Protein AF-A0A800F937-F1 (afdb_monomer_lite)

Sequence (80 aa):
MTTLDVDRLRRETPGTTRVNHLNNAGAGLMPDPVYRTVVEHLELESQIGGYEAADKRRDEIAAVYRSVGRLIGADARNIA

Structure (mmCIF, N/CA/C/O backbone):
data_AF-A0A800F937-F1
#
_entry.id   AF-A0A800F937-F1
#
loop_
_atom_site.group_PDB
_atom_site.id
_atom_site.type_symbol
_atom_site.label_atom_id
_atom_site.label_alt_id
_atom_site.label_comp_id
_atom_site.label_asym_id
_atom_site.label_entity_id
_atom_site.label_seq_id
_atom_site.pdbx_PDB_ins_code
_atom_site.Cartn_x
_atom_site.Cartn_y
_atom_site.Cartn_z
_atom_site.occupancy
_atom_site.B_iso_or_equiv
_atom_site.auth_seq_id
_atom_site.auth_comp_id
_atom_site.auth_asym_id
_atom_site.auth_atom_id
_atom_site.pdbx_PDB_model_num
ATOM 1 N N . MET A 1 1 ? -21.011 -16.057 -2.517 1.00 59.50 1 MET A N 1
ATOM 2 C CA . MET A 1 1 ? -20.053 -15.156 -1.840 1.00 59.50 1 MET A CA 1
ATOM 3 C C . MET A 1 1 ? -19.322 -15.964 -0.788 1.00 59.50 1 MET A C 1
ATOM 5 O O . MET A 1 1 ? -19.986 -16.599 0.018 1.00 59.50 1 MET A O 1
ATOM 9 N N . THR A 1 2 ? -17.993 -15.999 -0.824 1.00 81.75 2 THR A N 1
ATOM 10 C CA . THR A 1 2 ? -17.193 -16.533 0.286 1.00 81.75 2 THR A CA 1
ATOM 11 C C . THR A 1 2 ? -17.241 -15.553 1.454 1.00 81.75 2 THR A C 1
ATOM 13 O O . THR A 1 2 ? -17.118 -14.346 1.246 1.00 81.75 2 THR A O 1
ATOM 16 N N . THR A 1 3 ? -17.436 -16.059 2.667 1.00 92.94 3 THR A N 1
ATOM 17 C CA . THR A 1 3 ? -17.435 -15.248 3.891 1.00 92.94 3 THR A CA 1
ATOM 18 C C . THR A 1 3 ? -16.060 -14.613 4.107 1.00 92.94 3 THR A C 1
ATOM 20 O O . THR A 1 3 ? -15.039 -15.278 3.939 1.00 92.94 3 THR A O 1
ATOM 23 N N . LEU A 1 4 ? -16.028 -13.329 4.470 1.00 94.12 4 LEU A N 1
ATOM 24 C CA . LEU A 1 4 ? -14.792 -12.624 4.816 1.00 94.12 4 LEU A CA 1
ATOM 25 C C . LEU A 1 4 ? -14.373 -12.941 6.257 1.00 94.12 4 LEU A C 1
ATOM 27 O O . LEU A 1 4 ? -15.200 -12.910 7.166 1.00 94.12 4 LEU A O 1
ATOM 31 N N . ASP A 1 5 ? -13.077 -13.170 6.467 1.00 95.69 5 ASP A N 1
ATOM 32 C CA . ASP A 1 5 ? -12.474 -13.254 7.802 1.00 95.69 5 ASP A CA 1
ATOM 33 C C . ASP A 1 5 ? -12.255 -11.840 8.363 1.00 95.69 5 ASP A C 1
ATOM 35 O O . ASP A 1 5 ? -11.223 -11.201 8.140 1.00 95.69 5 ASP A O 1
ATOM 39 N N . VAL A 1 6 ? -13.271 -11.331 9.059 1.00 95.31 6 VAL A N 1
ATOM 40 C CA . VAL A 1 6 ? -13.273 -9.976 9.630 1.00 95.31 6 VAL A CA 1
ATOM 41 C C . VAL A 1 6 ? -12.197 -9.809 10.702 1.00 95.31 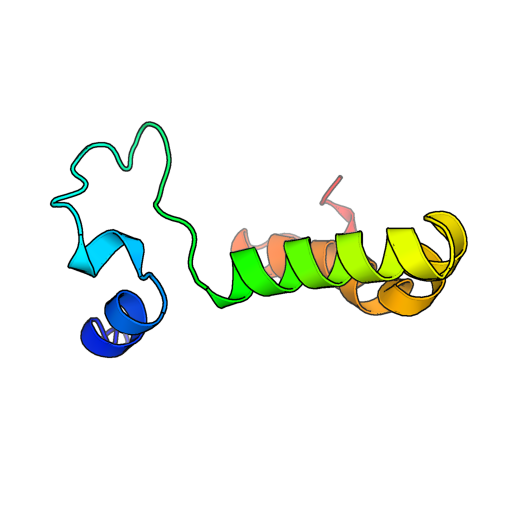6 VAL A C 1
ATOM 43 O O . VAL A 1 6 ? -11.593 -8.738 10.801 1.00 95.31 6 VAL A O 1
ATOM 46 N N . ASP A 1 7 ? -11.922 -10.854 11.481 1.00 95.44 7 ASP A N 1
ATOM 47 C CA . ASP A 1 7 ? -10.945 -10.780 12.563 1.00 95.44 7 ASP A CA 1
ATOM 48 C C . ASP A 1 7 ? -9.529 -10.642 12.008 1.00 95.44 7 ASP A C 1
ATOM 50 O O . ASP A 1 7 ? -8.740 -9.845 12.523 1.00 95.44 7 ASP A O 1
ATOM 54 N N . ARG A 1 8 ? -9.207 -11.349 10.917 1.00 95.44 8 ARG A N 1
ATOM 55 C CA . ARG A 1 8 ? -7.941 -11.150 10.202 1.00 95.44 8 ARG A CA 1
ATOM 56 C C . ARG A 1 8 ? -7.834 -9.743 9.626 1.00 95.44 8 ARG A C 1
ATOM 58 O O . ARG A 1 8 ? -6.823 -9.088 9.855 1.00 95.44 8 ARG A O 1
ATOM 65 N N . LEU A 1 9 ? -8.875 -9.252 8.950 1.00 96.12 9 LEU A N 1
ATOM 66 C CA . LEU A 1 9 ? -8.869 -7.910 8.349 1.00 96.12 9 LEU A CA 1
ATOM 67 C C . LEU A 1 9 ? -8.647 -6.800 9.390 1.00 96.12 9 LEU A C 1
ATOM 69 O O . LEU A 1 9 ? -7.922 -5.840 9.129 1.00 96.12 9 LEU A O 1
ATOM 73 N N . ARG A 1 10 ? -9.227 -6.939 10.589 1.00 96.19 10 ARG A N 1
ATOM 74 C CA . ARG A 1 10 ? -9.005 -6.004 11.703 1.00 96.19 10 ARG A CA 1
ATOM 75 C C . ARG A 1 10 ? -7.589 -6.092 12.263 1.00 96.19 10 ARG A C 1
ATOM 77 O O . ARG A 1 10 ? -6.970 -5.053 12.473 1.00 96.19 10 ARG A O 1
ATOM 84 N N . ARG A 1 11 ? -7.049 -7.303 12.457 1.00 95.75 11 ARG A N 1
ATOM 85 C CA . ARG A 1 11 ? -5.647 -7.486 12.885 1.00 95.75 11 ARG A CA 1
ATOM 86 C C . ARG A 1 11 ? -4.660 -6.868 11.897 1.00 95.75 11 ARG A C 1
ATOM 88 O O . ARG A 1 11 ? -3.685 -6.266 12.324 1.00 95.75 11 ARG A O 1
ATOM 95 N N . GLU A 1 12 ? -4.942 -6.974 10.602 1.00 97.12 12 GLU A N 1
ATOM 96 C CA . GLU A 1 12 ? -4.141 -6.363 9.536 1.00 97.12 12 GLU A CA 1
ATOM 97 C C . GLU A 1 12 ? -4.371 -4.853 9.392 1.00 97.12 12 GLU A C 1
ATOM 99 O O . GLU A 1 12 ? -3.672 -4.220 8.616 1.00 97.12 12 GLU A O 1
ATOM 104 N N . THR A 1 13 ? -5.313 -4.248 10.123 1.00 97.69 13 THR A N 1
ATOM 105 C CA . THR A 1 13 ? -5.602 -2.805 10.069 1.00 97.69 13 THR A CA 1
ATOM 106 C C . THR A 1 13 ? -5.527 -2.210 11.480 1.00 97.69 13 THR A C 1
ATOM 108 O O . THR A 1 13 ? -6.566 -2.014 12.124 1.00 97.69 13 THR A O 1
ATOM 111 N N . PRO A 1 14 ? -4.326 -1.890 12.005 1.00 96.06 14 PRO A N 1
ATOM 112 C CA . PRO A 1 14 ? -4.154 -1.558 13.423 1.00 96.06 14 PRO A CA 1
ATOM 113 C C . PRO A 1 14 ? -4.961 -0.362 13.915 1.00 96.06 14 PRO A C 1
ATOM 115 O O . PRO A 1 14 ? -5.287 -0.292 15.097 1.00 96.06 14 PRO A O 1
ATOM 118 N N . GLY A 1 15 ? -5.324 0.577 13.034 1.00 96.81 15 GLY A N 1
ATOM 119 C CA . GLY A 1 15 ? -6.185 1.704 13.406 1.00 96.81 15 GLY A CA 1
ATOM 120 C C . GLY A 1 15 ? -7.535 1.263 13.992 1.00 96.81 15 GLY A C 1
ATOM 121 O O . GLY A 1 15 ? -8.102 1.972 14.820 1.00 96.81 15 GLY A O 1
ATOM 122 N N . THR A 1 16 ? -8.010 0.062 13.642 1.00 97.38 16 THR A N 1
ATOM 123 C CA . THR A 1 16 ? -9.280 -0.489 14.139 1.00 97.38 16 THR A CA 1
ATOM 124 C 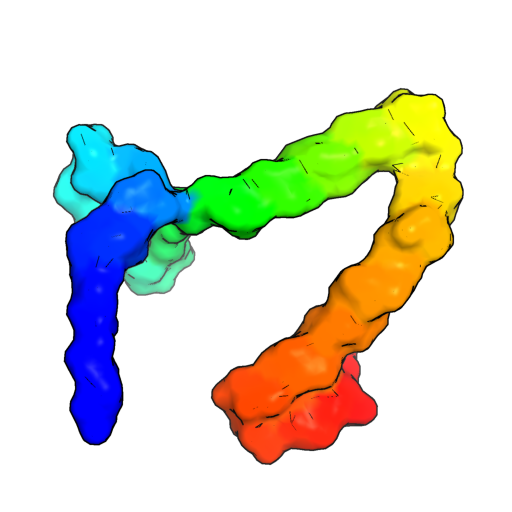C . THR A 1 16 ? -9.267 -0.829 15.630 1.00 97.38 16 THR A C 1
ATOM 126 O O . THR A 1 16 ? -10.331 -0.899 16.236 1.00 97.38 16 THR A O 1
ATOM 129 N N . THR A 1 17 ? -8.092 -1.003 16.250 1.00 96.12 17 THR A N 1
ATOM 130 C CA . THR A 1 17 ? -7.978 -1.262 17.699 1.00 96.12 17 THR A CA 1
ATOM 131 C C . THR A 1 17 ? -7.952 0.018 18.532 1.00 96.12 17 THR A C 1
ATOM 133 O O . THR A 1 17 ? -8.031 -0.042 19.757 1.00 96.12 17 THR A O 1
ATOM 136 N N . ARG A 1 18 ? -7.824 1.182 17.881 1.00 96.38 18 ARG A N 1
ATOM 137 C CA . ARG A 1 18 ? -7.613 2.479 18.539 1.00 96.38 18 ARG A CA 1
ATOM 138 C C . ARG A 1 18 ? -8.834 3.380 18.476 1.00 96.38 18 ARG A C 1
ATOM 140 O O . ARG A 1 18 ? -9.064 4.153 19.400 1.00 96.38 18 ARG A O 1
ATOM 147 N N . VAL A 1 19 ? -9.586 3.318 17.377 1.00 96.50 19 VAL A N 1
ATOM 148 C CA . VAL A 1 19 ? -10.714 4.218 17.121 1.00 96.50 19 VAL A CA 1
ATOM 149 C C . VAL A 1 19 ? -11.879 3.495 16.456 1.00 96.50 19 VAL A C 1
ATOM 151 O O . VAL A 1 19 ? -11.699 2.608 15.622 1.00 96.50 19 VAL A O 1
ATOM 154 N N . ASN A 1 20 ? -13.090 3.962 16.752 1.00 96.44 20 ASN A N 1
ATOM 155 C CA . ASN A 1 20 ? -14.276 3.648 15.962 1.00 96.44 20 ASN A CA 1
ATOM 156 C C . ASN A 1 20 ? -14.299 4.564 14.729 1.00 96.44 20 ASN A C 1
ATOM 158 O O . ASN A 1 20 ? -14.888 5.645 14.753 1.00 96.44 20 ASN A O 1
ATOM 162 N N . HIS A 1 21 ? -13.601 4.164 13.663 1.00 97.25 21 HIS A N 1
ATOM 163 C CA . HIS A 1 21 ? -13.457 4.981 12.454 1.00 97.25 21 HIS A CA 1
ATOM 164 C C . HIS A 1 21 ? -14.722 4.947 11.590 1.00 97.25 21 HIS A C 1
ATOM 166 O O . HIS A 1 21 ? -14.906 4.048 10.770 1.00 97.25 21 HIS A O 1
ATOM 172 N N . LEU A 1 22 ? -15.594 5.942 11.768 1.00 97.50 22 LEU A N 1
ATOM 173 C CA . LEU A 1 22 ? -16.845 6.090 11.011 1.00 97.50 22 LEU A CA 1
ATOM 174 C C . LEU A 1 22 ? -16.723 7.044 9.807 1.00 97.50 22 LEU A C 1
ATOM 176 O O . LEU A 1 22 ? -17.722 7.340 9.161 1.00 97.50 22 LEU A O 1
ATOM 180 N N . ASN A 1 23 ? -15.507 7.493 9.470 1.00 96.38 23 ASN A N 1
ATOM 181 C CA . ASN A 1 23 ? -15.235 8.404 8.350 1.00 96.38 23 ASN A CA 1
ATOM 182 C C . ASN A 1 23 ? -14.532 7.707 7.161 1.00 96.38 23 ASN A C 1
ATOM 184 O O . ASN A 1 23 ? -13.655 8.281 6.516 1.00 96.38 23 ASN A O 1
ATOM 188 N N . ASN A 1 24 ? -14.897 6.452 6.865 1.00 95.81 24 ASN A N 1
ATOM 189 C CA . ASN A 1 24 ? -14.283 5.674 5.773 1.00 95.81 24 ASN A CA 1
ATOM 190 C C . ASN A 1 24 ? -14.519 6.283 4.381 1.00 95.81 24 ASN A C 1
ATOM 192 O O . ASN A 1 24 ? -13.705 6.072 3.489 1.00 95.81 24 ASN A O 1
ATOM 196 N N . ALA A 1 25 ? -15.610 7.034 4.196 1.00 96.62 25 ALA A N 1
ATOM 197 C CA . ALA A 1 25 ? -15.913 7.701 2.929 1.00 96.62 25 ALA A CA 1
ATOM 198 C C . ALA A 1 25 ? -14.909 8.817 2.592 1.00 96.62 25 ALA A C 1
ATOM 200 O O . ALA A 1 25 ? -14.676 9.079 1.417 1.00 96.62 25 ALA A O 1
ATOM 201 N N . GLY A 1 26 ? -14.315 9.460 3.606 1.00 97.12 26 GLY A N 1
ATOM 202 C CA . GLY A 1 26 ? -13.238 10.430 3.406 1.00 97.12 26 GLY A CA 1
ATOM 203 C C . GLY A 1 26 ? -11.899 9.745 3.138 1.00 97.12 26 GLY A C 1
ATOM 204 O O . GLY A 1 26 ? -11.220 10.067 2.169 1.00 97.12 26 GLY A O 1
ATOM 205 N N . ALA A 1 27 ? -11.532 8.785 3.988 1.00 96.44 27 ALA A N 1
ATOM 206 C CA . ALA A 1 27 ? -10.385 7.906 3.782 1.00 96.44 27 ALA A CA 1
ATOM 207 C C . ALA A 1 27 ? -10.503 6.660 4.668 1.00 96.44 27 ALA A C 1
ATOM 209 O O . ALA A 1 27 ? -10.875 6.751 5.842 1.00 96.44 27 ALA A O 1
ATOM 210 N N . GLY A 1 28 ? -10.152 5.496 4.124 1.00 96.31 28 GLY A N 1
ATOM 211 C CA . GLY A 1 28 ? -10.024 4.267 4.904 1.00 96.31 28 GLY A CA 1
ATOM 212 C C . GLY A 1 28 ? -8.762 4.266 5.772 1.00 96.31 28 GLY A C 1
ATOM 213 O O . GLY A 1 28 ? -7.765 4.910 5.444 1.00 96.31 28 GLY A O 1
ATOM 214 N N . LEU A 1 29 ? -8.790 3.514 6.873 1.00 97.38 29 LEU A N 1
ATOM 215 C CA . LEU A 1 29 ? -7.574 3.205 7.629 1.00 97.38 29 LEU A CA 1
ATOM 216 C C . LEU A 1 29 ? -6.648 2.328 6.775 1.00 97.38 29 LEU A C 1
ATOM 218 O O . LEU A 1 29 ? -7.117 1.387 6.138 1.00 97.38 29 LEU A O 1
ATOM 222 N N . MET A 1 30 ? -5.344 2.615 6.781 1.00 96.69 30 MET A N 1
ATOM 223 C CA . MET A 1 30 ? -4.370 1.818 6.031 1.00 96.69 30 MET A CA 1
ATOM 224 C C . MET A 1 30 ? -4.164 0.440 6.675 1.00 96.69 30 MET A C 1
ATOM 226 O O . MET A 1 30 ? -3.853 0.375 7.869 1.00 96.69 30 MET A O 1
ATOM 230 N N . PRO A 1 31 ? -4.277 -0.654 5.903 1.00 97.69 31 PRO A N 1
ATOM 231 C CA . PRO A 1 31 ? -3.782 -1.955 6.326 1.00 97.69 31 PRO A CA 1
ATOM 232 C C . PRO A 1 31 ? -2.251 -1.957 6.447 1.00 97.69 31 PRO A C 1
ATOM 234 O O . PRO A 1 31 ? -1.552 -1.338 5.641 1.00 97.69 31 PRO A O 1
ATOM 237 N N . ASP A 1 32 ? -1.729 -2.719 7.402 1.00 97.56 32 ASP A N 1
ATOM 238 C CA . ASP A 1 32 ? -0.302 -2.942 7.634 1.00 97.56 32 ASP A CA 1
ATOM 239 C C . ASP A 1 32 ? 0.487 -3.354 6.388 1.00 97.56 32 ASP A C 1
ATOM 241 O O . ASP A 1 32 ? 1.542 -2.757 6.172 1.00 97.56 32 ASP A O 1
ATOM 245 N N . PRO A 1 33 ? 0.030 -4.294 5.530 1.00 96.25 33 PRO A N 1
ATOM 246 C CA . PRO A 1 33 ? 0.791 -4.635 4.329 1.00 96.25 33 PRO A CA 1
ATOM 247 C C . PRO A 1 33 ? 0.983 -3.433 3.396 1.00 96.25 33 PRO A C 1
ATOM 249 O O . PRO A 1 33 ? 2.063 -3.268 2.844 1.00 96.25 33 PRO A O 1
ATOM 252 N N . VAL A 1 34 ? -0.014 -2.549 3.271 1.00 96.75 34 VAL A N 1
ATOM 253 C CA . VAL A 1 34 ? 0.104 -1.337 2.442 1.00 96.75 34 VAL A CA 1
ATOM 254 C C . VAL A 1 34 ? 1.111 -0.368 3.058 1.00 96.75 34 VAL A C 1
ATOM 256 O O . VAL A 1 34 ? 2.018 0.098 2.373 1.00 96.75 34 VAL A O 1
ATOM 259 N N . TYR A 1 35 ? 0.975 -0.092 4.358 1.00 97.62 35 TYR A N 1
ATOM 260 C CA . TYR A 1 35 ? 1.879 0.808 5.074 1.00 97.62 35 TYR A CA 1
ATOM 261 C C . TYR A 1 35 ? 3.336 0.330 5.005 1.00 97.62 35 TYR A C 1
ATOM 263 O O . TYR A 1 35 ? 4.228 1.114 4.683 1.00 97.62 35 TYR A O 1
ATOM 271 N N . ARG A 1 36 ? 3.576 -0.960 5.267 1.00 98.19 36 ARG A N 1
ATOM 272 C CA . ARG A 1 36 ? 4.922 -1.541 5.270 1.00 98.19 36 ARG A CA 1
ATOM 273 C C . ARG A 1 36 ? 5.569 -1.497 3.897 1.00 98.19 36 ARG A C 1
ATOM 275 O O . ARG A 1 36 ? 6.691 -1.021 3.814 1.00 98.19 36 ARG A O 1
ATOM 282 N N . THR A 1 37 ? 4.863 -1.876 2.832 1.00 97.88 37 THR A N 1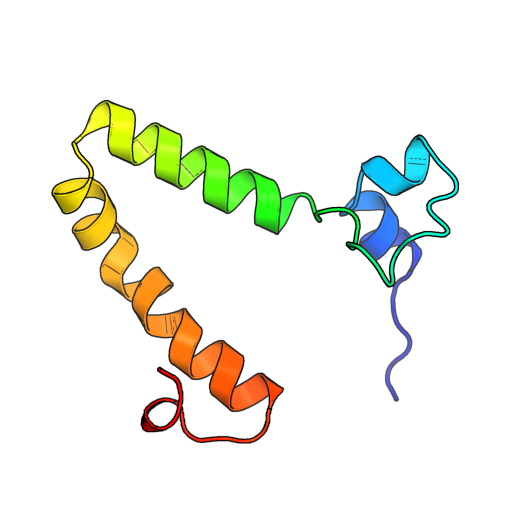
ATOM 283 C CA . THR A 1 37 ? 5.422 -1.822 1.472 1.00 97.88 37 THR A CA 1
ATOM 284 C C . THR A 1 37 ? 5.854 -0.408 1.076 1.00 97.88 37 THR A C 1
ATOM 286 O O . THR A 1 37 ? 6.925 -0.243 0.496 1.00 97.88 37 THR A O 1
ATOM 289 N N . VAL A 1 38 ? 5.067 0.620 1.418 1.00 98.00 38 VAL A N 1
ATOM 290 C CA . VAL A 1 38 ? 5.437 2.017 1.130 1.00 98.00 38 VAL A CA 1
ATOM 291 C C . VAL A 1 38 ? 6.677 2.432 1.921 1.00 98.00 38 VAL A C 1
ATOM 293 O O . VAL A 1 38 ? 7.618 2.967 1.341 1.00 98.00 38 VAL A O 1
ATOM 296 N N . VAL A 1 39 ? 6.705 2.165 3.230 1.00 98.50 39 VAL A N 1
ATOM 297 C CA . VAL A 1 39 ? 7.847 2.527 4.087 1.00 98.50 39 VAL A CA 1
ATOM 298 C C . VAL A 1 39 ? 9.118 1.797 3.660 1.00 98.50 39 VAL A C 1
ATOM 300 O O . VAL A 1 39 ? 10.153 2.434 3.517 1.00 98.50 39 VAL A O 1
ATOM 303 N N . GLU A 1 40 ? 9.040 0.497 3.380 1.00 98.56 40 GLU A N 1
ATOM 304 C CA . GLU A 1 40 ? 10.178 -0.300 2.908 1.00 98.56 40 GLU A CA 1
ATOM 305 C C . GLU A 1 40 ? 10.723 0.206 1.566 1.00 98.56 40 GLU A C 1
ATOM 307 O O . GLU A 1 40 ? 11.933 0.168 1.337 1.00 98.56 40 GLU A O 1
ATOM 312 N N . HIS A 1 41 ? 9.857 0.692 0.667 1.00 98.50 41 HIS A N 1
ATOM 313 C CA . HIS A 1 41 ? 10.312 1.302 -0.581 1.00 98.50 41 HIS A CA 1
ATOM 314 C C . HIS A 1 41 ? 11.053 2.616 -0.322 1.00 98.50 41 HIS A C 1
ATOM 316 O O . HIS A 1 41 ? 12.158 2.784 -0.823 1.00 98.50 41 HIS A O 1
ATOM 322 N N . LEU A 1 42 ? 10.509 3.501 0.519 1.00 98.69 42 LEU A N 1
ATOM 323 C CA . LEU A 1 42 ? 11.163 4.765 0.887 1.00 98.69 42 LEU A CA 1
ATOM 324 C C . LEU A 1 42 ? 12.497 4.540 1.617 1.00 98.69 42 LEU A C 1
ATOM 326 O O . LEU A 1 42 ? 13.478 5.244 1.378 1.00 98.69 42 LEU A O 1
ATOM 330 N N . GLU A 1 43 ? 12.563 3.533 2.488 1.00 98.81 43 GLU A N 1
ATOM 331 C CA . GLU A 1 43 ? 13.807 3.118 3.134 1.00 98.81 43 GLU A CA 1
ATOM 332 C C . GLU A 1 43 ? 14.829 2.631 2.102 1.00 98.81 43 GLU A C 1
ATOM 334 O O . GLU A 1 43 ? 16.003 2.994 2.192 1.00 98.81 43 GLU A O 1
ATOM 339 N N . LEU A 1 44 ? 14.402 1.857 1.101 1.00 98.69 44 LEU A N 1
ATOM 340 C CA . LEU A 1 44 ? 15.268 1.420 0.009 1.00 98.69 44 LEU A CA 1
ATOM 341 C C . LEU A 1 44 ? 15.766 2.611 -0.822 1.00 98.69 44 LEU A C 1
ATOM 343 O O . LEU A 1 44 ? 16.969 2.713 -1.056 1.00 98.69 44 LEU A O 1
ATOM 347 N N . GLU A 1 45 ? 14.882 3.532 -1.214 1.00 98.75 45 GLU A N 1
ATOM 348 C CA . GLU A 1 45 ? 15.252 4.760 -1.930 1.00 98.75 45 GLU A CA 1
ATOM 349 C C . GLU A 1 45 ? 16.309 5.562 -1.160 1.00 98.75 45 GLU A C 1
ATOM 351 O O . GLU A 1 45 ? 17.281 6.031 -1.751 1.00 98.75 45 GLU A O 1
ATOM 356 N N . SER A 1 46 ? 16.178 5.662 0.168 1.00 98.62 46 SER A N 1
ATOM 357 C CA . SER A 1 46 ? 17.152 6.368 1.011 1.00 98.62 46 SER A CA 1
ATOM 358 C C . SER A 1 46 ? 18.540 5.713 1.040 1.00 98.62 46 SER A C 1
ATOM 360 O O . SER A 1 46 ? 19.535 6.391 1.291 1.00 98.62 46 SER A O 1
ATOM 362 N N . GLN A 1 47 ? 18.615 4.403 0.787 1.00 98.69 47 GLN A N 1
ATOM 363 C CA . GLN A 1 47 ? 19.855 3.627 0.845 1.00 98.69 47 GLN A CA 1
ATOM 364 C C . GLN A 1 47 ? 20.593 3.593 -0.493 1.00 98.69 47 GLN A C 1
ATOM 366 O O . GLN A 1 47 ? 21.823 3.586 -0.499 1.00 98.69 47 GLN A O 1
ATOM 371 N N . ILE A 1 48 ? 19.862 3.515 -1.611 1.00 98.69 48 ILE A N 1
ATOM 372 C CA . ILE A 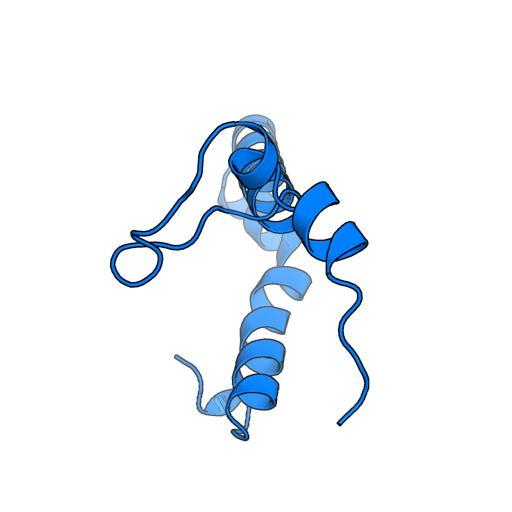1 48 ? 20.462 3.258 -2.932 1.00 98.69 48 ILE A CA 1
ATOM 373 C C . ILE A 1 48 ? 20.101 4.281 -4.008 1.00 98.69 48 ILE A C 1
ATOM 375 O O . ILE A 1 48 ? 20.643 4.184 -5.100 1.00 98.69 48 ILE A O 1
ATOM 379 N N . GLY A 1 49 ? 19.249 5.261 -3.704 1.00 98.62 49 GLY A N 1
ATOM 380 C CA . GLY A 1 49 ? 18.715 6.200 -4.686 1.00 98.62 49 GLY A CA 1
ATOM 381 C C . GLY A 1 49 ? 17.379 5.739 -5.270 1.00 98.62 49 GLY A C 1
ATOM 382 O O . GLY A 1 49 ? 17.051 4.550 -5.302 1.00 98.62 49 GLY A O 1
ATOM 383 N N . GLY A 1 50 ? 16.572 6.710 -5.705 1.00 98.25 50 GLY A N 1
ATOM 384 C CA . GLY A 1 50 ? 15.212 6.462 -6.190 1.00 98.25 50 GLY A CA 1
ATOM 385 C C . GLY A 1 50 ? 15.160 5.641 -7.479 1.00 98.25 50 GLY A C 1
ATOM 386 O O . GLY A 1 50 ? 14.321 4.754 -7.613 1.00 98.25 50 GLY A O 1
ATOM 387 N N . TYR A 1 51 ? 16.081 5.883 -8.416 1.00 98.44 51 TYR A N 1
ATOM 388 C CA . TYR A 1 51 ? 16.107 5.151 -9.684 1.00 98.44 51 TYR A CA 1
ATOM 389 C C . TYR A 1 51 ? 16.526 3.695 -9.487 1.00 98.44 51 TYR A C 1
ATOM 391 O O . TYR A 1 51 ? 15.900 2.789 -10.030 1.00 98.44 51 TYR A O 1
ATOM 399 N N . GLU A 1 52 ? 17.533 3.460 -8.656 1.00 98.69 52 GLU A N 1
ATOM 400 C CA . GLU A 1 52 ? 18.045 2.136 -8.332 1.00 98.69 52 GLU A CA 1
ATOM 401 C C . GLU A 1 52 ? 17.007 1.320 -7.550 1.00 98.69 52 GLU A C 1
ATOM 403 O O . GLU A 1 52 ? 16.822 0.128 -7.808 1.00 98.69 52 GLU A O 1
ATOM 408 N N . ALA A 1 53 ? 16.284 1.956 -6.622 1.00 98.69 53 ALA A N 1
ATOM 409 C CA . ALA A 1 53 ? 15.167 1.340 -5.912 1.00 98.69 53 ALA A CA 1
ATOM 410 C C . ALA A 1 53 ? 14.002 0.997 -6.853 1.00 98.69 53 ALA A C 1
ATOM 412 O O . ALA A 1 53 ? 13.461 -0.112 -6.773 1.00 98.69 53 ALA A O 1
ATOM 413 N N . ALA A 1 54 ? 13.650 1.905 -7.767 1.00 98.31 54 ALA A N 1
ATOM 414 C CA . ALA A 1 54 ? 12.613 1.684 -8.768 1.00 98.31 54 ALA A CA 1
ATOM 415 C C . ALA A 1 54 ? 12.978 0.543 -9.727 1.00 98.31 54 ALA A C 1
ATOM 417 O O . ALA A 1 54 ? 12.154 -0.340 -9.958 1.00 98.31 54 ALA A O 1
ATOM 418 N N . ASP A 1 55 ? 14.217 0.490 -10.226 1.00 98.56 55 ASP A N 1
ATOM 419 C CA . ASP A 1 55 ? 14.677 -0.611 -11.077 1.00 98.56 55 ASP A CA 1
ATOM 420 C C . ASP A 1 55 ? 14.692 -1.943 -10.316 1.00 98.56 55 ASP A C 1
ATOM 422 O O . ASP A 1 55 ? 14.263 -2.965 -10.855 1.00 98.56 55 ASP A O 1
ATOM 426 N N . LYS A 1 56 ? 15.083 -1.941 -9.034 1.00 98.50 56 LYS A N 1
ATOM 427 C CA . LYS A 1 56 ? 15.049 -3.138 -8.179 1.00 98.50 56 LYS A CA 1
ATOM 428 C C . LYS A 1 56 ? 13.627 -3.636 -7.886 1.00 98.50 56 LYS A C 1
ATOM 430 O O . LYS A 1 56 ? 13.448 -4.827 -7.644 1.00 98.50 56 LYS A O 1
ATOM 435 N N . ARG A 1 57 ? 12.621 -2.754 -7.904 1.00 98.31 57 ARG A N 1
ATOM 436 C CA . ARG A 1 57 ? 11.194 -3.073 -7.675 1.00 98.31 57 ARG A CA 1
ATOM 437 C C . ARG A 1 57 ? 10.342 -3.013 -8.946 1.00 98.31 57 ARG A C 1
ATOM 439 O O . ARG A 1 57 ? 9.114 -3.056 -8.866 1.00 98.31 57 ARG A O 1
ATOM 446 N N . ARG A 1 58 ? 10.978 -2.960 -10.121 1.00 98.19 58 ARG A N 1
ATOM 447 C CA . ARG A 1 58 ? 10.333 -2.779 -11.430 1.00 98.19 58 ARG A CA 1
ATOM 448 C C . ARG A 1 58 ? 9.157 -3.726 -11.653 1.00 98.19 58 ARG A C 1
ATOM 450 O O . ARG A 1 58 ? 8.094 -3.286 -12.086 1.00 98.19 58 ARG A O 1
ATOM 457 N N . ASP A 1 59 ? 9.335 -5.008 -11.351 1.00 98.12 59 ASP A N 1
ATOM 458 C CA . ASP A 1 59 ? 8.313 -6.027 -11.604 1.00 98.12 59 ASP A CA 1
ATOM 459 C C . ASP A 1 59 ? 7.081 -5.863 -10.707 1.00 98.12 59 ASP A C 1
ATOM 461 O O . ASP A 1 59 ? 5.953 -6.054 -11.166 1.00 98.12 59 ASP A O 1
ATOM 465 N N . GLU A 1 60 ? 7.283 -5.471 -9.447 1.00 97.50 60 GLU A N 1
ATOM 466 C CA . GLU A 1 60 ? 6.206 -5.203 -8.489 1.00 97.50 60 GLU A CA 1
ATOM 467 C C . GLU A 1 60 ? 5.405 -3.967 -8.912 1.00 97.50 60 GLU A C 1
ATOM 469 O O . GLU A 1 60 ? 4.175 -4.018 -8.973 1.00 97.50 60 GLU A O 1
ATOM 474 N N . ILE A 1 61 ? 6.102 -2.894 -9.301 1.00 96.69 61 ILE A N 1
ATOM 475 C CA . ILE A 1 61 ? 5.490 -1.664 -9.817 1.00 96.69 61 ILE A CA 1
ATOM 476 C C . ILE A 1 61 ? 4.684 -1.970 -11.088 1.00 96.69 61 ILE A C 1
ATOM 478 O O . ILE A 1 61 ? 3.504 -1.632 -11.180 1.00 96.69 61 ILE A O 1
ATOM 482 N N . ALA A 1 62 ? 5.270 -2.691 -12.048 1.00 9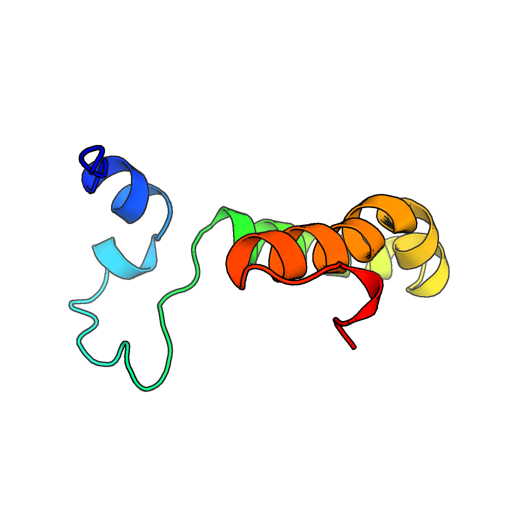6.38 62 ALA A N 1
ATOM 483 C CA . ALA A 1 62 ? 4.589 -3.066 -13.286 1.00 96.38 62 ALA A CA 1
ATOM 484 C C . ALA A 1 62 ? 3.388 -4.006 -13.052 1.00 96.38 62 ALA A C 1
ATOM 486 O O . ALA A 1 62 ? 2.428 -4.005 -13.828 1.00 96.38 62 ALA A O 1
ATOM 487 N N . ALA A 1 63 ? 3.406 -4.818 -11.990 1.00 97.62 63 ALA A N 1
ATOM 488 C CA . ALA A 1 63 ? 2.301 -5.709 -11.647 1.00 97.62 63 ALA A CA 1
ATOM 489 C C . ALA A 1 63 ? 1.037 -4.964 -11.185 1.00 97.62 63 ALA A C 1
ATOM 491 O O . ALA A 1 63 ? -0.055 -5.534 -11.283 1.00 97.62 63 ALA A O 1
ATOM 492 N N . VAL A 1 64 ? 1.145 -3.703 -10.745 1.00 97.38 64 VAL A N 1
ATOM 493 C CA . VAL A 1 64 ? -0.003 -2.887 -10.311 1.00 97.38 64 VAL A CA 1
ATOM 494 C C . VAL A 1 64 ? -1.041 -2.758 -11.423 1.00 97.38 64 VAL A C 1
ATOM 496 O O . VAL A 1 64 ? -2.223 -2.989 -11.174 1.00 97.38 64 VAL A O 1
ATOM 499 N N . TYR A 1 65 ? -0.616 -2.513 -12.665 1.00 97.69 65 TYR A N 1
ATOM 500 C CA . TYR A 1 65 ? -1.519 -2.400 -13.816 1.00 97.69 65 TYR A CA 1
ATOM 501 C C . TYR A 1 65 ? -2.358 -3.667 -14.033 1.00 97.69 65 TYR A C 1
ATOM 503 O O . TYR A 1 65 ? -3.565 -3.594 -14.266 1.00 97.69 65 TYR A O 1
ATOM 511 N N . ARG A 1 66 ? -1.747 -4.851 -13.881 1.00 97.81 66 ARG A N 1
ATOM 512 C CA . ARG A 1 66 ? -2.470 -6.132 -13.964 1.00 97.81 66 ARG A CA 1
ATOM 513 C C . ARG A 1 66 ? -3.429 -6.324 -12.794 1.00 97.81 66 ARG A C 1
ATOM 515 O O . ARG A 1 66 ? -4.545 -6.799 -12.999 1.00 97.81 66 ARG A O 1
ATOM 522 N N . SER A 1 67 ? -3.013 -5.961 -11.583 1.00 97.88 67 SER A N 1
ATOM 523 C CA . SER A 1 67 ? -3.847 -6.062 -10.381 1.00 97.88 67 SER A CA 1
ATOM 524 C C . SER A 1 67 ? -5.080 -5.163 -10.468 1.00 97.88 67 SER A C 1
ATOM 526 O O . SER A 1 67 ? -6.191 -5.629 -10.216 1.00 97.88 67 SER A O 1
ATOM 528 N N . VAL A 1 68 ? -4.905 -3.905 -10.887 1.00 98.00 68 VAL A N 1
ATOM 529 C CA . VAL A 1 68 ? -6.003 -2.949 -11.082 1.00 98.00 68 VAL A CA 1
ATOM 530 C C . VAL A 1 68 ? -6.908 -3.404 -12.221 1.00 98.00 68 VAL A C 1
ATOM 532 O O . VAL A 1 68 ? -8.116 -3.477 -12.020 1.00 98.00 68 VAL A O 1
ATOM 535 N N . GLY A 1 69 ? -6.345 -3.798 -13.368 1.00 98.25 69 GLY A N 1
ATOM 536 C CA . GLY A 1 69 ? -7.117 -4.344 -14.486 1.00 98.25 69 GLY A CA 1
ATOM 537 C C . GLY A 1 69 ? -8.012 -5.503 -14.043 1.00 98.25 69 GLY A C 1
ATOM 538 O O . GLY A 1 69 ? -9.225 -5.464 -14.235 1.00 98.25 69 GLY A O 1
ATOM 539 N N . ARG A 1 70 ? -7.456 -6.480 -13.318 1.00 98.00 70 ARG A N 1
ATOM 540 C CA . ARG A 1 70 ? -8.236 -7.589 -12.749 1.00 98.00 70 ARG A CA 1
ATOM 541 C C . ARG A 1 70 ? -9.337 -7.116 -11.797 1.00 98.00 70 ARG A C 1
ATOM 543 O O . ARG A 1 70 ? -10.425 -7.686 -11.825 1.00 98.00 70 ARG A O 1
ATOM 550 N N . LEU A 1 71 ? -9.061 -6.121 -10.953 1.00 97.75 71 LEU A N 1
ATOM 551 C CA . LEU A 1 71 ? -10.019 -5.604 -9.973 1.00 97.75 71 LEU A CA 1
ATOM 552 C C . LEU A 1 71 ? -11.248 -4.978 -10.644 1.00 97.75 71 LEU A C 1
ATOM 554 O O . LEU A 1 71 ? -12.365 -5.213 -10.190 1.00 97.75 71 LEU A O 1
ATOM 558 N N . ILE A 1 72 ? -11.046 -4.208 -11.715 1.00 97.81 72 ILE A N 1
ATOM 559 C CA . ILE A 1 72 ? -12.131 -3.497 -12.413 1.00 97.81 72 ILE A CA 1
ATOM 560 C C . ILE A 1 72 ? -12.648 -4.226 -13.662 1.00 97.81 72 ILE A C 1
ATOM 562 O O . ILE A 1 72 ? -13.522 -3.710 -14.352 1.00 97.81 72 ILE A O 1
ATOM 566 N N . GLY A 1 73 ? -12.120 -5.415 -13.971 1.00 97.94 73 GLY A N 1
ATOM 567 C CA . GLY A 1 73 ? -12.507 -6.191 -15.153 1.00 97.94 73 GLY A CA 1
ATOM 568 C C . GLY A 1 73 ? -11.985 -5.629 -16.482 1.00 97.94 73 GLY A C 1
ATOM 569 O O . GLY A 1 73 ? -12.638 -5.793 -17.509 1.00 97.94 73 GLY A O 1
ATOM 570 N N . ALA A 1 74 ? -10.827 -4.969 -16.476 1.00 98.12 74 ALA A N 1
ATOM 571 C CA . ALA A 1 74 ? -10.163 -4.403 -17.648 1.00 98.12 74 ALA A CA 1
ATOM 572 C C . ALA A 1 74 ? -8.819 -5.093 -17.952 1.00 98.12 74 ALA A C 1
ATOM 574 O O . ALA A 1 74 ? -8.212 -5.736 -17.094 1.00 98.12 74 ALA A O 1
ATOM 575 N N . ASP A 1 75 ? -8.325 -4.924 -19.180 1.00 97.31 75 ASP A N 1
ATOM 576 C CA . ASP A 1 75 ? -6.950 -5.294 -19.529 1.00 97.31 75 ASP A CA 1
ATOM 577 C C . ASP A 1 75 ? -5.946 -4.315 -18.895 1.00 97.31 75 ASP A C 1
ATOM 579 O O . ASP A 1 75 ? -6.214 -3.115 -18.808 1.00 97.31 75 ASP A O 1
ATOM 583 N N . ALA A 1 76 ? -4.776 -4.817 -18.490 1.00 96.88 76 ALA A N 1
ATOM 584 C CA . ALA A 1 76 ? -3.718 -4.017 -17.872 1.00 96.88 76 ALA A CA 1
ATOM 585 C C . ALA A 1 76 ? -3.272 -2.837 -18.747 1.00 96.88 76 ALA A C 1
ATOM 587 O O . ALA A 1 76 ? -2.949 -1.777 -18.221 1.00 96.88 76 ALA A O 1
ATOM 588 N N . ARG A 1 77 ? -3.303 -2.991 -20.078 1.00 96.94 77 ARG A N 1
ATOM 589 C CA . ARG A 1 77 ? -2.928 -1.936 -21.031 1.00 96.94 77 ARG A CA 1
ATOM 590 C C . ARG A 1 77 ? -3.872 -0.726 -21.013 1.00 96.94 77 ARG A C 1
ATOM 592 O O . ARG A 1 77 ? -3.551 0.297 -21.605 1.00 96.94 77 ARG A O 1
ATOM 599 N N . ASN A 1 78 ? -5.056 -0.871 -20.414 1.00 97.25 78 ASN A N 1
ATOM 600 C CA . ASN A 1 78 ? -6.055 0.191 -20.303 1.00 97.25 78 ASN A CA 1
ATOM 601 C C . ASN A 1 78 ? -5.942 0.960 -18.973 1.00 97.25 78 ASN A C 1
ATOM 603 O O . ASN A 1 78 ? -6.775 1.823 -18.707 1.00 97.25 78 ASN A O 1
ATOM 607 N N . ILE A 1 79 ? -4.964 0.628 -18.124 1.00 97.25 79 ILE A N 1
ATOM 608 C CA . ILE A 1 79 ? -4.703 1.305 -16.852 1.00 97.25 79 ILE A CA 1
ATOM 609 C C . ILE A 1 79 ? -3.542 2.291 -17.065 1.00 97.25 79 ILE A C 1
ATOM 611 O O . ILE A 1 79 ? -2.498 1.887 -17.5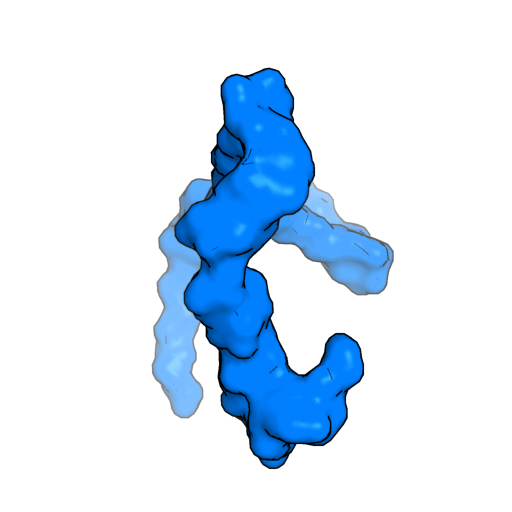74 1.00 97.25 79 ILE A O 1
ATOM 615 N N . ALA A 1 80 ? -3.757 3.567 -16.721 1.00 88.88 80 ALA A N 1
ATOM 616 C CA . ALA A 1 80 ? -2.800 4.669 -16.898 1.00 88.88 80 ALA A CA 1
ATOM 617 C C . ALA A 1 80 ? -1.872 4.835 -15.688 1.00 88.88 80 ALA A C 1
ATOM 619 O O . ALA A 1 80 ? -2.360 4.642 -14.552 1.00 88.88 80 ALA A O 1
#

Foldseek 3Di:
DDDDPVVVQCVQQVVNVVDPDPPVVVPDGDGNVRVVVVVVLVVVCVVPNNVVSCVVCVVVVLCVLVVVCVVVVHHSVPRD

pLDDT: mean 96.56, std 4.74, range [59.5, 98.81]

Radius of gyration: 16.22 Å; chains: 1; bounding box: 40×27×40 Å

Secondary structure (DSSP, 8-state):
-PPP-HHHHHHT-GGGGT-----TTT-PPPPHHHHHHHHHHHHHHHHH-HHHHHHHTHHHHHHHHHHHHHHHT--GGG--